Protein AF-A0A2P6S5X3-F1 (afdb_monomer_lite)

Organism: Rosa chinensis (NCBI:txid74649)

Secondary structure (DSSP, 8-state):
----------TTS--PPPPPPTTTS----EE-TTT--EES--TTT--------

pLDDT: mean 78.06, std 12.6, range [53.12, 93.06]

Sequence (53 aa):
MYITSPCEEAPGRPRVKRFKSVGEVEKKLIRCGRCGKMGTHNKLSCTEPLVQQ

Foldseek 3Di:
DDDPDPPPPPPPDDPDPDDADPVRDPQAFDQEPQPRDTHSDHVVRDPDDNPDD

Structure (mmCIF, N/CA/C/O backbone):
data_AF-A0A2P6S5X3-F1
#
_entry.id   AF-A0A2P6S5X3-F1
#
loop_
_atom_site.group_PDB
_atom_site.id
_atom_site.type_symbol
_atom_site.label_atom_id
_atom_site.label_alt_id
_atom_site.label_comp_id
_atom_site.label_asym_id
_atom_site.label_entity_id
_atom_site.label_seq_id
_atom_site.pdbx_PDB_ins_code
_atom_site.Cartn_x
_atom_site.Cartn_y
_atom_site.Cartn_z
_atom_site.occupancy
_atom_site.B_iso_or_equiv
_atom_site.auth_seq_id
_atom_site.auth_comp_id
_atom_site.auth_asym_id
_atom_site.auth_atom_id
_atom_site.pdbx_PDB_model_num
ATOM 1 N N . MET A 1 1 ? 54.018 6.513 -33.392 1.00 59.78 1 MET A N 1
ATOM 2 C CA . MET A 1 1 ? 52.598 6.917 -33.443 1.00 59.78 1 MET A CA 1
ATOM 3 C C . MET A 1 1 ? 51.778 5.729 -32.971 1.00 59.78 1 MET A C 1
ATOM 5 O O . MET A 1 1 ? 51.568 4.806 -33.744 1.00 59.78 1 ME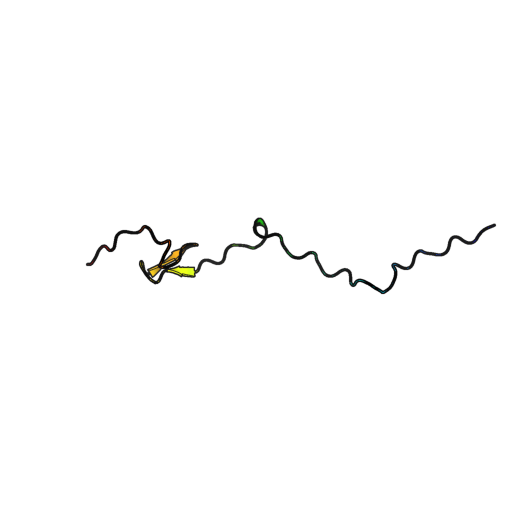T A O 1
ATOM 9 N N . TYR A 1 2 ? 51.460 5.659 -31.680 1.00 53.12 2 TYR A N 1
ATOM 10 C CA . TYR A 1 2 ? 50.724 4.529 -31.102 1.00 53.12 2 TYR A CA 1
ATOM 11 C C . TYR A 1 2 ? 49.239 4.754 -31.370 1.00 53.12 2 TYR A C 1
ATOM 13 O O . TYR A 1 2 ? 48.708 5.814 -31.043 1.00 53.12 2 TYR A O 1
ATOM 21 N N . ILE A 1 3 ? 48.606 3.786 -32.020 1.00 60.12 3 ILE A N 1
ATOM 22 C CA . ILE A 1 3 ? 47.185 3.809 -32.348 1.00 60.12 3 ILE A CA 1
ATOM 23 C C . ILE A 1 3 ? 46.416 3.757 -31.024 1.00 60.12 3 ILE A C 1
ATOM 25 O O . ILE A 1 3 ? 46.507 2.778 -30.287 1.00 60.12 3 ILE A O 1
ATOM 29 N N . THR A 1 4 ? 45.690 4.824 -30.700 1.00 60.62 4 THR A N 1
ATOM 30 C CA . THR A 1 4 ? 44.657 4.817 -29.665 1.00 60.62 4 THR A CA 1
ATOM 31 C C . THR A 1 4 ? 43.539 3.898 -30.141 1.00 60.62 4 THR A C 1
ATOM 33 O O . THR A 1 4 ? 42.704 4.288 -30.954 1.00 60.62 4 THR A O 1
ATOM 36 N N . SER A 1 5 ? 43.542 2.652 -29.672 1.00 64.56 5 SER A N 1
ATOM 37 C CA . SER A 1 5 ? 42.400 1.754 -29.833 1.00 64.56 5 SER A CA 1
ATOM 38 C C . SER A 1 5 ? 41.158 2.418 -29.227 1.00 64.56 5 SER A C 1
ATOM 40 O O . SER A 1 5 ? 41.248 2.948 -28.113 1.00 64.56 5 SER A O 1
ATOM 42 N N . PRO A 1 6 ? 39.996 2.405 -29.900 1.00 61.09 6 PRO A N 1
ATOM 43 C CA . PRO A 1 6 ? 38.763 2.767 -29.232 1.00 61.09 6 PRO A CA 1
ATOM 44 C C . PRO A 1 6 ? 38.538 1.740 -28.122 1.00 61.09 6 PRO A C 1
ATOM 46 O O . PRO A 1 6 ? 38.548 0.536 -28.373 1.00 61.09 6 PRO A O 1
ATOM 49 N N . CYS A 1 7 ? 38.368 2.210 -26.885 1.00 55.78 7 CYS A N 1
ATOM 50 C CA . CYS A 1 7 ? 37.759 1.412 -25.828 1.00 55.78 7 CYS A CA 1
ATOM 51 C C . CYS A 1 7 ? 36.320 1.107 -26.257 1.00 55.78 7 CYS A C 1
ATOM 53 O O . CYS A 1 7 ? 35.385 1.800 -25.860 1.00 55.78 7 CYS A O 1
ATOM 55 N N . GLU A 1 8 ? 36.141 0.098 -27.105 1.00 61.25 8 GLU A N 1
ATOM 56 C CA . GLU A 1 8 ? 34.865 -0.583 -27.227 1.00 61.25 8 GLU A CA 1
ATOM 57 C C . GLU A 1 8 ? 34.558 -1.145 -25.837 1.00 61.25 8 GLU A C 1
ATOM 59 O O . GLU A 1 8 ? 35.326 -1.943 -25.293 1.00 61.25 8 GLU A O 1
ATOM 64 N N . GLU A 1 9 ? 33.503 -0.620 -25.202 1.00 62.81 9 GLU A N 1
ATOM 65 C CA . GLU A 1 9 ? 33.092 -1.040 -23.864 1.00 62.81 9 GLU A CA 1
ATOM 66 C C . GLU A 1 9 ? 33.000 -2.572 -23.849 1.00 62.81 9 GLU A C 1
ATOM 68 O O . GLU A 1 9 ? 32.275 -3.155 -24.655 1.00 62.81 9 GLU A O 1
ATOM 73 N N . ALA A 1 10 ? 33.777 -3.226 -22.977 1.00 64.94 10 ALA A N 1
ATOM 74 C CA . ALA A 1 10 ? 33.866 -4.680 -22.952 1.00 64.94 10 ALA A CA 1
ATOM 75 C C . ALA A 1 10 ? 32.451 -5.307 -22.943 1.00 64.94 10 ALA A C 1
ATOM 77 O O . ALA A 1 10 ? 31.607 -4.875 -22.150 1.00 64.94 10 ALA A O 1
ATOM 78 N N . PRO A 1 11 ? 32.180 -6.345 -23.758 1.00 62.88 11 PRO A N 1
ATOM 79 C CA . PRO A 1 11 ? 30.832 -6.873 -24.031 1.00 62.88 11 PRO A CA 1
ATOM 80 C C . PRO A 1 11 ? 30.125 -7.540 -22.831 1.00 62.88 11 PRO A C 1
ATOM 82 O O . PRO A 1 11 ? 29.103 -8.202 -22.991 1.00 62.88 11 PRO A O 1
ATOM 85 N N . GLY A 1 12 ? 30.655 -7.405 -21.614 1.00 65.75 12 GLY A N 1
ATOM 86 C CA . GLY A 1 12 ? 30.272 -8.218 -20.462 1.00 65.75 12 GLY A CA 1
ATOM 87 C C . GLY A 1 12 ? 29.055 -7.732 -19.676 1.00 65.75 12 GLY A C 1
ATOM 88 O O . GLY A 1 12 ? 28.398 -8.547 -19.030 1.00 65.75 12 GLY A O 1
ATOM 89 N N . ARG A 1 13 ? 28.720 -6.435 -19.698 1.00 67.69 13 ARG A N 1
ATOM 90 C CA . ARG A 1 13 ? 27.573 -5.927 -18.931 1.00 67.69 13 ARG A CA 1
ATOM 91 C C . ARG A 1 13 ? 26.670 -5.076 -19.811 1.00 67.69 13 ARG A C 1
ATOM 93 O O . ARG A 1 13 ? 27.044 -3.950 -20.135 1.00 67.69 13 ARG A O 1
ATOM 100 N N . PRO A 1 14 ? 25.457 -5.551 -20.141 1.00 68.56 14 PRO A N 1
ATOM 101 C CA . PRO A 1 14 ? 24.447 -4.683 -20.720 1.00 68.56 14 PRO A CA 1
ATOM 102 C C . PRO A 1 14 ? 24.311 -3.443 -19.832 1.00 68.56 14 PRO A C 1
ATOM 104 O O . PRO A 1 14 ? 24.197 -3.579 -18.608 1.00 68.56 14 PRO A O 1
ATOM 107 N N . ARG A 1 15 ? 24.287 -2.238 -20.416 1.00 65.56 15 ARG A N 1
ATOM 108 C CA . ARG A 1 15 ? 23.807 -1.024 -19.731 1.00 65.56 15 ARG A CA 1
ATOM 109 C C . ARG A 1 15 ? 22.296 -1.161 -19.483 1.00 65.56 15 ARG A C 1
ATOM 111 O O . ARG A 1 15 ? 21.488 -0.394 -19.996 1.00 65.56 15 ARG A O 1
ATOM 118 N N . VAL A 1 16 ? 21.882 -2.176 -18.727 1.00 70.94 16 VAL A N 1
ATOM 119 C CA . VAL A 1 16 ? 20.529 -2.244 -18.187 1.00 70.94 16 VAL A CA 1
ATOM 120 C C . VAL A 1 16 ? 20.358 -1.049 -17.264 1.00 70.94 16 VAL A C 1
ATOM 122 O O . VAL A 1 16 ? 21.245 -0.730 -16.465 1.00 70.94 16 VAL A O 1
ATOM 125 N N . LYS A 1 17 ? 19.222 -0.360 -17.417 1.00 76.38 17 LYS A N 1
ATOM 126 C CA . LYS A 1 17 ? 18.845 0.762 -16.555 1.00 76.38 17 LYS A CA 1
ATOM 127 C C . LYS A 1 17 ? 19.058 0.348 -15.101 1.00 76.38 17 LYS A C 1
ATOM 129 O O . LYS A 1 17 ? 18.717 -0.773 -14.719 1.00 76.38 17 LYS A O 1
ATOM 134 N N . ARG A 1 18 ? 19.643 1.245 -14.304 1.00 79.31 18 ARG A N 1
ATOM 135 C CA . ARG A 1 18 ? 19.854 1.005 -12.874 1.00 79.31 18 ARG A CA 1
ATOM 136 C C . ARG A 1 18 ? 18.528 0.564 -12.247 1.00 79.31 18 ARG A C 1
ATOM 138 O O . ARG A 1 18 ? 17.494 1.168 -12.531 1.00 79.31 18 ARG A O 1
ATOM 145 N N . PHE A 1 19 ? 18.557 -0.466 -11.401 1.00 79.56 19 PHE A N 1
ATOM 146 C CA . PHE A 1 19 ? 17.4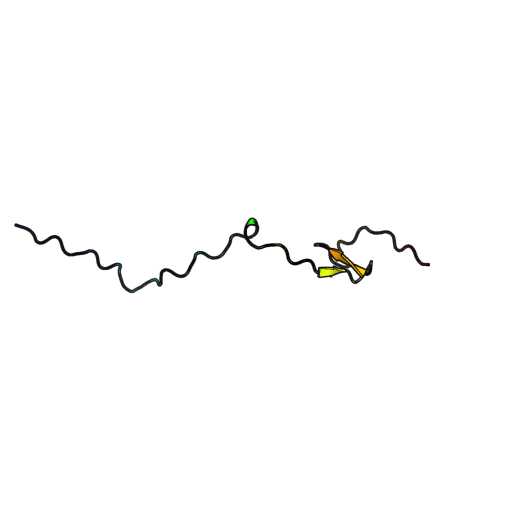00 -0.778 -10.564 1.00 79.56 19 PHE A CA 1
ATOM 147 C C . PHE A 1 19 ? 17.034 0.468 -9.756 1.00 79.56 19 PHE A C 1
ATOM 149 O O . PHE A 1 19 ? 17.912 1.128 -9.190 1.00 79.56 19 PHE A O 1
ATOM 156 N N . LYS A 1 20 ? 15.743 0.802 -9.739 1.00 82.88 20 LYS A N 1
ATOM 157 C CA . LYS A 1 20 ? 15.242 1.935 -8.966 1.00 82.88 20 LYS A CA 1
ATOM 158 C C . LYS A 1 20 ? 15.529 1.701 -7.489 1.00 82.88 20 LYS A C 1
ATOM 160 O O . LYS A 1 20 ? 15.368 0.587 -6.989 1.00 82.88 20 LYS A O 1
ATOM 165 N N . SER A 1 21 ? 15.950 2.752 -6.794 1.00 82.69 21 SER A N 1
ATOM 166 C CA . SER A 1 21 ? 16.076 2.683 -5.336 1.00 82.69 21 SER A CA 1
ATOM 167 C C . SER A 1 21 ? 14.695 2.527 -4.683 1.00 82.69 21 SER A C 1
ATOM 169 O O . SER A 1 21 ? 13.678 2.880 -5.279 1.00 82.69 21 SER A O 1
ATOM 171 N N . VAL A 1 22 ? 14.638 2.027 -3.445 1.00 80.88 22 VAL A N 1
ATOM 172 C CA . VAL A 1 22 ? 13.363 1.813 -2.726 1.00 80.88 22 VAL A CA 1
ATOM 173 C C . VAL A 1 22 ? 12.533 3.103 -2.618 1.00 80.88 22 VAL A C 1
ATOM 175 O O . VAL A 1 22 ? 11.310 3.042 -2.665 1.00 80.88 22 VAL A O 1
ATOM 178 N N . GLY A 1 23 ? 13.183 4.268 -2.512 1.00 82.62 23 GLY A N 1
ATOM 179 C CA . GLY A 1 23 ? 12.511 5.574 -2.480 1.00 82.62 23 GLY A CA 1
ATOM 180 C C . GLY A 1 23 ? 12.096 6.119 -3.852 1.00 82.62 23 GLY A C 1
ATOM 181 O O . GLY A 1 23 ? 11.281 7.029 -3.919 1.00 82.62 23 GLY A O 1
ATOM 182 N N . GLU A 1 24 ? 12.638 5.567 -4.938 1.00 83.44 24 GLU A N 1
ATOM 183 C CA . GLU A 1 24 ? 12.358 5.976 -6.323 1.00 83.44 24 GLU A CA 1
ATOM 184 C C . GLU A 1 24 ? 11.185 5.188 -6.936 1.00 83.44 24 GLU A C 1
ATOM 186 O O . GLU A 1 24 ? 10.610 5.585 -7.950 1.00 83.44 24 GLU A O 1
ATOM 191 N N . VAL A 1 25 ? 10.812 4.055 -6.333 1.00 83.12 25 VAL A N 1
ATOM 192 C CA . VAL A 1 25 ? 9.606 3.313 -6.710 1.00 83.12 25 VAL A CA 1
ATOM 193 C C . VAL A 1 25 ? 8.407 3.927 -5.996 1.00 83.12 25 VAL A C 1
ATOM 195 O O . VAL A 1 25 ? 8.337 3.922 -4.767 1.00 83.12 25 VAL A O 1
ATOM 198 N N . GLU A 1 26 ? 7.436 4.420 -6.765 1.00 81.12 26 GLU A N 1
ATOM 199 C CA . GLU A 1 26 ? 6.165 4.876 -6.210 1.00 81.12 26 GLU A CA 1
ATOM 200 C C . GLU A 1 26 ? 5.515 3.751 -5.398 1.00 81.12 26 GLU A C 1
ATOM 202 O O . GLU A 1 26 ? 5.289 2.637 -5.889 1.00 81.12 26 GLU A O 1
ATOM 207 N N . LYS A 1 27 ? 5.228 4.036 -4.125 1.00 80.38 27 LYS A N 1
ATOM 208 C CA . LYS A 1 27 ? 4.538 3.089 -3.251 1.00 80.38 27 LYS A CA 1
ATOM 209 C C . LYS A 1 27 ? 3.124 2.907 -3.783 1.00 80.38 27 LYS A C 1
ATOM 211 O O . LYS A 1 27 ? 2.302 3.816 -3.691 1.00 80.38 27 LYS A O 1
ATOM 216 N N . LYS A 1 28 ? 2.840 1.724 -4.326 1.00 83.81 28 LYS A N 1
ATOM 217 C CA . LYS A 1 28 ? 1.499 1.378 -4.797 1.00 83.81 28 LYS A CA 1
ATOM 218 C C . LYS A 1 28 ? 0.523 1.463 -3.626 1.00 83.81 28 LYS A C 1
ATOM 220 O O . LYS A 1 28 ? 0.759 0.858 -2.579 1.00 83.81 28 LYS A O 1
ATOM 225 N N . LEU A 1 29 ? -0.565 2.204 -3.814 1.00 89.31 29 LEU A N 1
ATOM 226 C CA . LEU A 1 29 ? -1.676 2.191 -2.874 1.00 89.31 29 LEU A CA 1
ATOM 227 C C . LEU A 1 29 ? -2.349 0.819 -2.946 1.00 89.31 29 LEU A C 1
ATOM 229 O O . LEU A 1 29 ? -2.676 0.331 -4.027 1.00 89.31 29 LEU A O 1
ATOM 233 N N . ILE A 1 30 ? -2.546 0.202 -1.791 1.00 91.62 30 ILE A N 1
ATOM 234 C CA . ILE A 1 30 ? -3.247 -1.066 -1.632 1.00 91.62 30 ILE A CA 1
ATOM 235 C C . ILE A 1 30 ? -4.569 -0.827 -0.910 1.00 91.62 30 ILE A C 1
ATOM 237 O O . ILE A 1 30 ? -4.702 0.107 -0.117 1.00 91.62 30 ILE A O 1
ATOM 241 N N . ARG A 1 31 ? -5.556 -1.687 -1.171 1.00 93.06 31 ARG A N 1
ATOM 242 C CA . ARG A 1 31 ? -6.810 -1.675 -0.420 1.00 93.06 31 ARG A CA 1
ATOM 243 C C . ARG A 1 31 ? -6.602 -2.388 0.910 1.00 93.06 31 ARG A C 1
ATOM 245 O O . ARG A 1 31 ? -6.267 -3.572 0.943 1.00 93.06 31 ARG A O 1
ATOM 252 N N . CYS A 1 32 ? -6.803 -1.676 2.009 1.00 93.06 32 CYS A N 1
ATOM 253 C CA . CYS A 1 32 ? -6.657 -2.244 3.337 1.00 93.06 32 CYS A CA 1
ATOM 254 C C . CYS A 1 32 ? -7.845 -3.157 3.674 1.00 93.06 32 CYS A C 1
ATOM 256 O O . CYS A 1 32 ? -8.996 -2.733 3.635 1.00 93.06 32 CYS A O 1
ATOM 258 N N . GLY A 1 33 ? -7.571 -4.402 4.075 1.00 89.06 33 GLY A N 1
ATOM 259 C CA . GLY A 1 33 ? -8.608 -5.353 4.496 1.00 89.06 33 GLY A CA 1
ATOM 260 C C . GLY A 1 33 ? -9.234 -5.066 5.868 1.00 89.06 33 GLY A C 1
ATOM 261 O O . GLY A 1 33 ? -10.176 -5.753 6.242 1.00 89.06 33 GLY A O 1
ATOM 262 N N . ARG A 1 34 ? -8.708 -4.099 6.639 1.00 90.44 34 ARG A N 1
ATOM 263 C CA . ARG A 1 34 ? -9.278 -3.690 7.939 1.00 90.44 34 ARG A CA 1
ATOM 264 C C . ARG A 1 34 ? -10.319 -2.584 7.780 1.00 90.44 34 ARG A C 1
ATOM 266 O O . ARG A 1 34 ? -11.415 -2.713 8.301 1.00 90.44 34 ARG A O 1
ATOM 273 N N . CYS A 1 35 ? -9.963 -1.512 7.076 1.00 91.62 35 CYS A N 1
ATOM 274 C CA . CYS A 1 35 ? -10.791 -0.312 6.943 1.00 91.62 35 CYS A CA 1
ATOM 275 C C . CYS A 1 35 ? -11.398 -0.119 5.547 1.00 91.62 35 CYS A C 1
ATOM 277 O O . CYS A 1 35 ? -12.172 0.805 5.327 1.00 91.62 35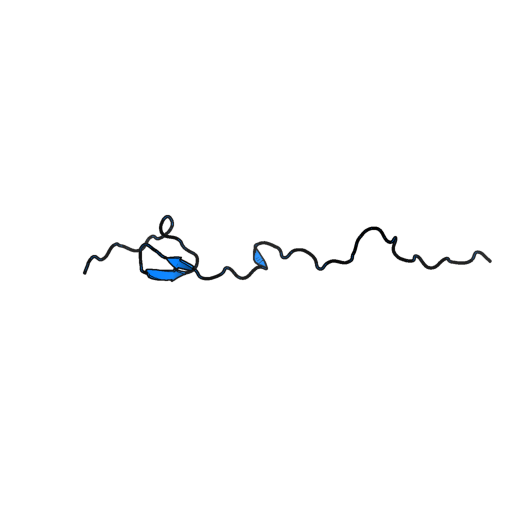 CYS A O 1
ATOM 279 N N . GLY A 1 36 ? -11.007 -0.938 4.570 1.00 89.00 36 GLY A N 1
ATOM 280 C CA . GLY A 1 36 ? -11.477 -0.840 3.190 1.00 89.00 36 GLY A CA 1
ATOM 281 C C . GLY A 1 36 ? -10.905 0.332 2.387 1.00 89.00 36 GLY A C 1
ATOM 282 O O . GLY A 1 36 ? -11.168 0.391 1.183 1.00 89.00 36 GLY A O 1
ATOM 283 N N . LYS A 1 37 ? -10.121 1.230 3.004 1.00 90.69 37 LYS A N 1
ATOM 284 C CA . LYS A 1 37 ? -9.531 2.414 2.358 1.00 90.69 37 LYS A CA 1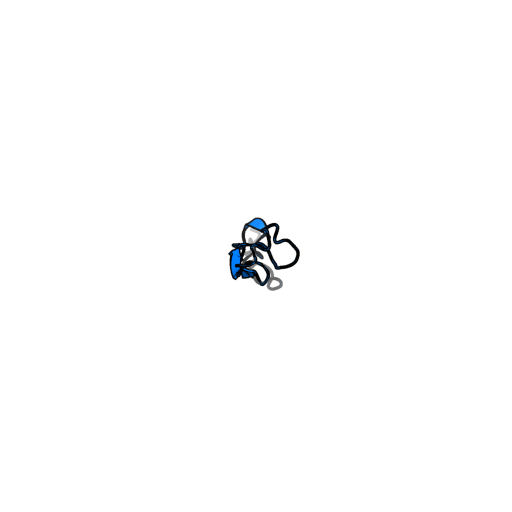
ATOM 285 C C . LYS A 1 37 ? -8.293 2.068 1.530 1.00 90.69 37 LYS A C 1
ATOM 287 O O . LYS A 1 37 ? -7.594 1.090 1.801 1.00 90.69 37 LYS A O 1
ATOM 292 N N . MET A 1 38 ? -8.023 2.896 0.521 1.00 92.31 38 MET A N 1
ATOM 293 C CA . MET A 1 38 ? -6.779 2.854 -0.250 1.00 92.31 38 MET A CA 1
ATOM 294 C C . MET A 1 38 ? -5.667 3.556 0.530 1.00 92.31 38 MET A C 1
ATOM 296 O O . MET A 1 38 ? -5.848 4.679 0.993 1.00 92.31 38 MET A O 1
ATOM 300 N N . GLY A 1 39 ? -4.513 2.911 0.672 1.00 92.06 39 GLY A N 1
ATOM 301 C CA . GLY A 1 39 ? -3.388 3.473 1.411 1.00 92.06 39 GLY A CA 1
ATOM 302 C C . GLY A 1 39 ? -2.107 2.663 1.257 1.00 92.06 39 GLY A C 1
ATOM 303 O O . GLY A 1 39 ? -2.063 1.655 0.565 1.00 92.06 39 GLY A O 1
ATOM 304 N N . THR A 1 40 ? -1.044 3.099 1.925 1.00 91.50 40 THR A N 1
ATOM 305 C CA . THR A 1 40 ? 0.235 2.368 2.000 1.00 91.50 40 THR A CA 1
ATOM 306 C C . THR A 1 40 ? 0.286 1.379 3.168 1.00 91.50 40 THR A C 1
ATOM 308 O O . THR A 1 40 ? 1.315 0.749 3.407 1.00 91.50 40 THR A O 1
ATOM 311 N N . HIS A 1 41 ? -0.812 1.251 3.913 1.00 91.94 41 HIS A N 1
ATOM 312 C CA . HIS A 1 41 ? -0.927 0.392 5.080 1.00 91.94 41 HIS A CA 1
ATOM 313 C C . HIS A 1 41 ? -1.744 -0.861 4.749 1.00 91.94 41 HIS A C 1
ATOM 315 O O . HIS A 1 41 ? -2.624 -0.852 3.888 1.00 91.94 41 HIS A O 1
ATOM 321 N N . ASN A 1 42 ? -1.453 -1.952 5.449 1.00 91.12 42 ASN A N 1
ATOM 322 C CA . ASN A 1 42 ? -2.163 -3.217 5.304 1.00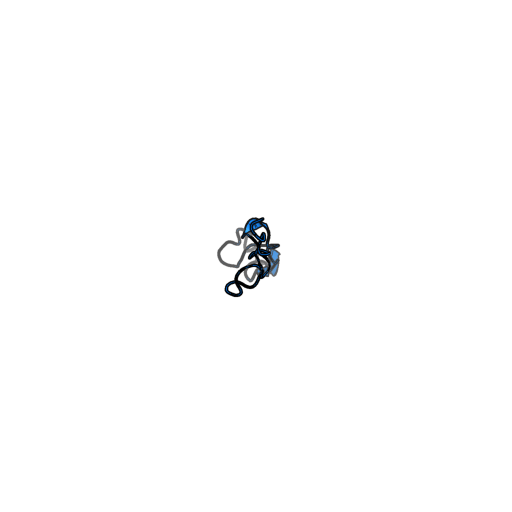 91.12 42 ASN A CA 1
ATOM 323 C C . ASN A 1 42 ? -3.050 -3.465 6.536 1.00 91.12 42 ASN A C 1
ATOM 325 O O . ASN A 1 42 ? -3.089 -2.655 7.457 1.00 91.12 42 ASN A O 1
ATOM 329 N N . LYS A 1 43 ? -3.747 -4.607 6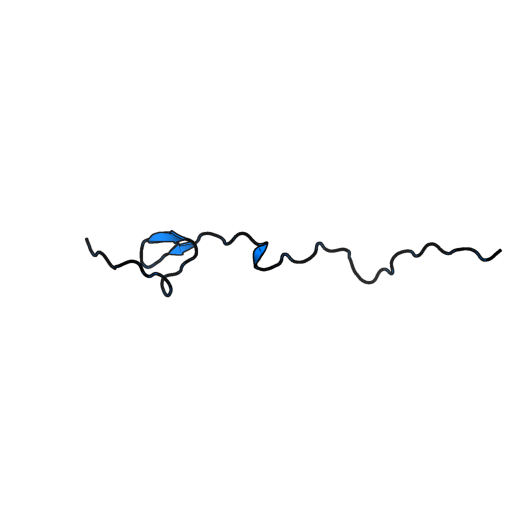.587 1.00 90.19 43 LYS A N 1
ATOM 330 C CA . LYS A 1 43 ? -4.602 -4.974 7.732 1.00 90.19 43 LYS A CA 1
ATOM 331 C C . LYS A 1 43 ? -3.854 -4.973 9.077 1.00 90.19 43 LYS A C 1
ATOM 333 O O . LYS A 1 43 ? -4.477 -4.688 10.094 1.00 90.19 43 LYS A O 1
ATOM 338 N N . LEU A 1 44 ? -2.557 -5.295 9.077 1.00 90.12 44 LEU A N 1
ATOM 339 C CA . LEU A 1 44 ? -1.724 -5.403 10.280 1.00 90.12 44 LEU A CA 1
ATOM 340 C C . LEU A 1 44 ? -1.237 -4.035 10.774 1.00 90.12 44 LEU A C 1
ATOM 342 O O . LEU A 1 44 ? -1.229 -3.797 11.974 1.00 90.12 44 LEU A O 1
ATOM 346 N N . SER A 1 45 ? -0.861 -3.135 9.860 1.00 91.12 45 SER A N 1
ATOM 347 C CA . SER A 1 45 ? -0.400 -1.777 10.183 1.00 91.12 45 SER A CA 1
ATOM 348 C C . SER A 1 45 ? -1.518 -0.736 10.212 1.00 91.12 45 SER A C 1
ATOM 350 O O . SER A 1 45 ? -1.270 0.429 10.512 1.00 91.12 45 SER A O 1
ATOM 352 N N . CYS A 1 46 ? -2.751 -1.132 9.893 1.00 92.12 46 CYS A N 1
ATOM 353 C CA . CYS A 1 46 ? -3.907 -0.253 9.949 1.00 92.12 46 CYS A CA 1
ATOM 354 C C . CYS A 1 46 ? -4.206 0.135 11.399 1.00 92.12 46 CYS A C 1
ATOM 356 O O . CYS A 1 46 ? -4.557 -0.720 12.215 1.00 92.12 46 CYS A O 1
ATOM 358 N N . THR A 1 47 ? -4.102 1.427 11.694 1.00 90.06 47 THR A N 1
ATOM 359 C CA . THR A 1 47 ? -4.408 2.035 12.995 1.00 90.06 47 THR A CA 1
ATOM 360 C C . THR A 1 47 ? -5.837 2.558 13.088 1.00 90.06 47 THR A C 1
ATOM 362 O O . THR A 1 47 ? -6.220 3.088 14.128 1.00 90.06 47 THR A O 1
ATOM 365 N N . GLU A 1 48 ? -6.635 2.423 12.025 1.00 85.94 48 GLU A N 1
ATOM 366 C CA . GLU A 1 48 ? -8.007 2.911 12.061 1.00 85.94 48 GLU A CA 1
ATOM 367 C C . GLU A 1 48 ? -8.850 2.129 13.075 1.00 85.94 48 GLU A C 1
ATOM 369 O O . GLU A 1 48 ? -8.748 0.892 13.153 1.00 85.94 48 GLU A O 1
ATOM 374 N N . PRO A 1 49 ? -9.691 2.839 13.851 1.00 82.31 49 PRO A N 1
ATOM 375 C CA . PRO A 1 49 ? -10.629 2.195 14.747 1.00 82.31 49 PRO A CA 1
ATOM 376 C C . PRO A 1 49 ? -11.586 1.327 13.928 1.00 82.31 49 PRO A C 1
ATOM 378 O O . PRO A 1 49 ? -12.040 1.714 12.850 1.00 82.31 49 PRO A O 1
ATOM 381 N N . LEU A 1 50 ? -11.898 0.139 14.449 1.00 71.94 50 LEU A N 1
ATOM 382 C CA . LEU A 1 50 ? -12.984 -0.688 13.932 1.00 71.94 50 LEU A CA 1
ATOM 383 C C . LEU A 1 50 ? -14.291 -0.009 14.348 1.00 71.94 50 LEU A C 1
ATOM 385 O O . LEU A 1 50 ? -14.906 -0.405 15.331 1.00 71.94 50 LEU A O 1
ATOM 389 N N . VAL A 1 51 ? -14.669 1.073 13.669 1.00 66.94 51 VAL A N 1
ATOM 390 C CA . VAL A 1 51 ? -15.987 1.671 13.870 1.00 66.94 51 VAL A CA 1
ATOM 391 C C . VAL A 1 51 ? -16.969 0.719 13.198 1.00 66.94 51 VAL A C 1
ATOM 393 O O . VAL A 1 51 ? -17.191 0.782 11.991 1.00 66.94 51 VAL A O 1
ATOM 396 N N . GLN A 1 52 ? -17.436 -0.263 13.966 1.00 58.91 52 GLN A N 1
ATOM 397 C CA . GLN A 1 52 ? -18.578 -1.087 13.600 1.00 58.91 52 GLN A CA 1
ATOM 398 C C . GLN A 1 52 ? -19.768 -0.128 13.466 1.00 58.91 52 GLN A C 1
ATOM 400 O O . GLN A 1 52 ? -20.091 0.572 14.426 1.00 58.91 52 GLN A O 1
ATOM 405 N N . GLN A 1 53 ? -20.327 -0.026 12.257 1.00 59.19 53 GLN A N 1
ATOM 406 C CA . GLN A 1 53 ? -21.674 0.511 12.056 1.00 59.19 53 GLN A CA 1
ATOM 407 C C . GLN A 1 53 ? -22.694 -0.521 12.524 1.00 59.19 53 GLN A C 1
ATOM 409 O O . GLN A 1 53 ? -22.434 -1.727 12.297 1.00 59.19 53 GLN A O 1
#

Radius of gyration: 24.92 Å; chains: 1; bounding box: 74×15×48 Å